Protein AF-I8YFK9-F1 (afdb_monomer_lite)

pLDDT: mean 94.98, std 3.77, range [79.56, 98.25]

Sequence (83 aa):
MKRFASHYLYVPDTGFLKQHVIEVEEEYVVNFFPLTEEIESVEWMPGVIELVPEKGKLRAYLLSPFNFQTMQPVAGTQRRQLP

Radius of gyration: 12.02 Å; chains: 1; bounding box: 29×30×30 Å

Structure (mmCIF, N/CA/C/O backbone):
data_AF-I8YFK9-F1
#
_entry.id   AF-I8YFK9-F1
#
loop_
_atom_site.group_PDB
_atom_site.id
_atom_site.type_symbol
_atom_site.label_atom_id
_atom_site.label_alt_id
_atom_site.label_comp_id
_atom_site.label_asym_id
_atom_site.label_entity_id
_atom_site.label_seq_id
_atom_site.pdbx_PDB_ins_code
_atom_site.Cartn_x
_atom_site.Cartn_y
_atom_site.Cartn_z
_atom_site.occupancy
_atom_site.B_iso_or_equiv
_atom_site.auth_seq_id
_atom_site.auth_comp_id
_atom_site.auth_asym_id
_atom_site.auth_atom_id
_atom_site.pdbx_PDB_model_num
ATOM 1 N N . MET A 1 1 ? -3.594 1.993 16.366 1.00 89.31 1 MET A N 1
ATOM 2 C CA . MET A 1 1 ? -3.577 2.387 14.944 1.00 89.31 1 MET A CA 1
ATOM 3 C C . MET A 1 1 ? -2.188 2.858 14.546 1.00 89.31 1 MET A C 1
ATOM 5 O O . MET A 1 1 ? -1.576 3.595 15.315 1.00 89.31 1 MET A O 1
ATOM 9 N N . LYS A 1 2 ? -1.697 2.429 13.383 1.00 95.25 2 LYS A N 1
ATOM 10 C CA . LYS A 1 2 ? -0.439 2.885 12.775 1.00 95.25 2 LYS A CA 1
ATOM 11 C C . LYS A 1 2 ? -0.728 3.620 11.474 1.00 95.25 2 LYS A C 1
ATOM 13 O O . LYS A 1 2 ? -1.716 3.315 10.807 1.00 95.25 2 LYS A O 1
ATOM 18 N N . ARG A 1 3 ? 0.121 4.584 11.124 1.00 96.56 3 ARG A N 1
ATOM 19 C CA . ARG A 1 3 ? -0.020 5.374 9.901 1.00 96.56 3 ARG A CA 1
ATOM 20 C C . ARG A 1 3 ? 1.201 5.195 9.029 1.00 96.56 3 ARG A C 1
ATOM 22 O O . ARG A 1 3 ? 2.318 5.387 9.497 1.00 96.56 3 ARG A O 1
ATOM 29 N N . PHE A 1 4 ? 0.971 4.879 7.763 1.00 97.06 4 PHE A N 1
ATOM 30 C CA . PHE A 1 4 ? 2.036 4.743 6.779 1.00 97.06 4 PHE A CA 1
ATOM 31 C C . PHE A 1 4 ? 1.741 5.616 5.573 1.00 97.06 4 PHE A C 1
ATOM 33 O O . PHE A 1 4 ? 0.593 5.726 5.147 1.00 97.06 4 PHE A O 1
ATOM 40 N N . ALA A 1 5 ? 2.780 6.191 4.988 1.00 96.75 5 ALA A N 1
ATOM 41 C CA . ALA A 1 5 ? 2.695 6.862 3.701 1.00 96.75 5 ALA A CA 1
ATOM 42 C C . ALA A 1 5 ? 3.833 6.405 2.797 1.00 96.75 5 ALA A C 1
ATOM 44 O O . ALA A 1 5 ? 4.877 5.935 3.243 1.00 96.75 5 ALA A O 1
ATOM 45 N N . SER A 1 6 ? 3.632 6.552 1.496 1.00 95.44 6 SER A N 1
ATOM 46 C CA . SER A 1 6 ? 4.690 6.392 0.508 1.00 95.44 6 SER A CA 1
ATOM 47 C C . SER A 1 6 ? 4.469 7.373 -0.638 1.00 95.44 6 SER A C 1
ATOM 49 O O . SER A 1 6 ? 3.492 8.126 -0.641 1.00 95.44 6 SER A O 1
ATOM 51 N N . HIS A 1 7 ? 5.369 7.388 -1.623 1.00 91.88 7 HIS A N 1
ATOM 52 C CA . HIS A 1 7 ? 5.219 8.263 -2.788 1.00 91.88 7 HIS A CA 1
ATOM 53 C C . HIS A 1 7 ? 3.896 8.001 -3.516 1.00 91.88 7 HIS A C 1
ATOM 55 O O . HIS A 1 7 ? 3.215 8.954 -3.908 1.00 91.88 7 HIS A O 1
ATOM 61 N N . TYR A 1 8 ? 3.514 6.724 -3.622 1.00 97.31 8 TYR A N 1
ATOM 62 C CA . TYR A 1 8 ? 2.223 6.306 -4.152 1.00 97.31 8 TYR A CA 1
ATOM 63 C C . TYR A 1 8 ? 1.575 5.205 -3.308 1.00 97.31 8 TYR A C 1
ATOM 65 O O . TYR A 1 8 ? 2.247 4.330 -2.756 1.00 97.31 8 TYR A O 1
ATOM 73 N N . LEU A 1 9 ? 0.248 5.247 -3.282 1.00 97.94 9 LEU A N 1
ATOM 74 C CA . LEU A 1 9 ? -0.651 4.199 -2.824 1.00 97.94 9 LEU A CA 1
ATOM 75 C C . LEU A 1 9 ? -1.345 3.605 -4.055 1.00 97.94 9 LEU A C 1
ATOM 77 O O . LEU A 1 9 ? -2.000 4.333 -4.792 1.00 97.94 9 LEU A O 1
ATOM 81 N N . TYR A 1 10 ? -1.212 2.309 -4.299 1.00 98.06 10 TYR A N 1
ATOM 82 C CA . TYR A 1 10 ? -1.994 1.603 -5.307 1.00 98.06 10 TYR A CA 1
ATOM 83 C C . TYR A 1 10 ? -3.284 1.075 -4.679 1.00 98.06 10 TYR A C 1
ATOM 85 O O . TYR A 1 10 ? -3.246 0.261 -3.753 1.00 98.06 10 TYR A O 1
ATOM 93 N N . VAL A 1 11 ? -4.420 1.540 -5.194 1.00 97.00 11 VAL A N 1
ATOM 94 C CA . VAL A 1 11 ? -5.760 1.141 -4.760 1.00 97.00 11 VAL A CA 1
ATOM 95 C C . VAL A 1 11 ? -6.403 0.287 -5.863 1.00 97.00 11 VAL A C 1
ATOM 97 O O . VAL A 1 11 ? -6.465 0.743 -7.011 1.00 97.00 11 VAL A O 1
ATOM 100 N N . PRO A 1 12 ? -6.894 -0.928 -5.549 1.00 93.12 12 PRO A N 1
ATOM 101 C CA . PRO A 1 12 ? -7.623 -1.773 -6.490 1.00 93.12 12 PRO A CA 1
ATOM 102 C C . PRO A 1 12 ? -8.728 -0.994 -7.202 1.00 93.12 12 PRO A C 1
ATOM 104 O O . PRO A 1 12 ? -9.390 -0.153 -6.594 1.00 93.12 12 PRO A O 1
ATOM 107 N N . ASP A 1 13 ? -8.883 -1.237 -8.502 1.00 92.00 13 ASP A N 1
ATOM 108 C CA . ASP A 1 13 ? -9.898 -0.619 -9.371 1.00 92.00 13 ASP A CA 1
ATOM 109 C C . ASP A 1 13 ? -9.822 0.917 -9.521 1.00 92.00 13 ASP A C 1
ATOM 111 O O . ASP A 1 13 ? -10.562 1.499 -10.310 1.00 92.00 13 ASP A O 1
ATOM 115 N N . THR A 1 14 ? -8.892 1.580 -8.824 1.00 95.19 14 THR A N 1
ATOM 116 C CA . THR A 1 14 ? -8.685 3.040 -8.856 1.00 95.19 14 THR A CA 1
ATOM 117 C C . THR A 1 14 ? -7.314 3.410 -9.433 1.00 95.19 14 THR A C 1
ATOM 119 O O . THR A 1 14 ? -7.188 4.395 -10.158 1.00 95.19 14 THR A O 1
ATOM 122 N N . GLY A 1 15 ? -6.278 2.613 -9.154 1.00 95.88 15 GLY A N 1
ATOM 123 C CA . GLY A 1 15 ? -4.907 2.843 -9.612 1.00 95.88 15 GLY A CA 1
ATOM 124 C C . GLY A 1 15 ? -4.029 3.559 -8.581 1.00 95.88 15 GLY A C 1
ATOM 125 O O . GLY A 1 15 ? -4.212 3.409 -7.374 1.00 95.88 15 GLY A O 1
ATOM 126 N N . PHE A 1 16 ? -3.023 4.298 -9.056 1.00 96.94 16 PHE A N 1
ATOM 127 C CA . PHE A 1 16 ? -2.035 4.954 -8.196 1.00 96.94 16 PHE A CA 1
ATOM 128 C C . PHE A 1 16 ? -2.505 6.331 -7.723 1.00 96.94 16 PHE A C 1
ATOM 130 O O . PHE A 1 16 ? -2.732 7.238 -8.522 1.00 96.94 16 PHE A O 1
ATOM 137 N N . LEU A 1 17 ? -2.550 6.504 -6.407 1.00 96.56 17 LEU A N 1
ATOM 138 C CA . LEU A 1 17 ? -2.815 7.759 -5.724 1.00 96.56 17 LEU A CA 1
ATOM 139 C C . LEU A 1 17 ? -1.512 8.309 -5.150 1.00 96.56 17 LEU A C 1
ATOM 141 O O . LEU A 1 17 ? -0.777 7.614 -4.450 1.00 96.56 17 LEU A O 1
ATOM 145 N N . LYS A 1 18 ? -1.203 9.567 -5.454 1.00 94.56 18 LYS A N 1
ATOM 146 C CA . LYS A 1 18 ? 0.015 10.224 -4.972 1.00 94.56 18 LYS A CA 1
ATOM 147 C C . LYS A 1 18 ? -0.172 10.700 -3.532 1.00 94.56 18 LYS A C 1
ATOM 149 O O . LYS A 1 18 ? -1.214 11.270 -3.227 1.00 94.56 18 LYS A O 1
ATOM 154 N N . GLN A 1 19 ? 0.836 10.505 -2.678 1.00 89.94 19 GLN A N 1
ATOM 155 C CA . GLN A 1 19 ? 0.890 11.056 -1.311 1.00 89.94 19 GLN A CA 1
ATOM 156 C C . GLN A 1 19 ? -0.396 10.818 -0.501 1.00 89.94 19 GLN A C 1
ATOM 158 O O . GLN A 1 19 ? -1.078 11.756 -0.102 1.00 89.94 19 GLN A O 1
ATOM 163 N N . HIS A 1 20 ? -0.744 9.553 -0.286 1.00 95.75 20 HIS A N 1
ATOM 164 C CA . HIS A 1 20 ? -1.836 9.174 0.610 1.00 95.75 20 HIS A CA 1
ATOM 165 C C . HIS A 1 20 ? -1.283 8.482 1.853 1.00 95.75 20 HIS A C 1
ATOM 167 O O . HIS A 1 20 ? -0.308 7.729 1.775 1.00 95.75 20 HIS A O 1
ATOM 173 N N . VAL A 1 21 ? -1.928 8.742 2.986 1.00 96.69 21 VAL A N 1
ATOM 174 C CA . VAL A 1 21 ? -1.732 8.013 4.236 1.00 96.69 21 VAL A CA 1
ATOM 175 C C . VAL A 1 21 ? -2.688 6.835 4.245 1.00 96.69 21 VAL A C 1
ATOM 177 O O . VAL A 1 21 ? -3.859 6.986 3.899 1.00 96.69 21 VAL A O 1
ATOM 180 N N . ILE A 1 22 ? -2.197 5.677 4.667 1.00 97.50 22 ILE A N 1
ATOM 181 C CA . ILE A 1 22 ? -3.036 4.563 5.089 1.00 97.50 22 ILE A CA 1
ATOM 182 C C . ILE A 1 22 ? -3.008 4.453 6.603 1.00 97.50 22 ILE A C 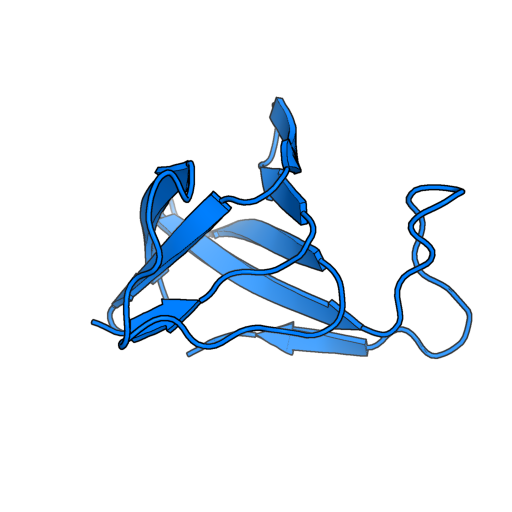1
ATOM 184 O O . ILE A 1 22 ? -2.001 4.719 7.264 1.00 97.50 22 ILE A O 1
ATOM 188 N N . GLU A 1 23 ? -4.131 4.026 7.137 1.00 97.31 23 GLU A N 1
ATOM 189 C CA . GLU A 1 23 ? -4.382 3.907 8.554 1.00 97.31 23 GLU A CA 1
ATOM 190 C C . GLU A 1 23 ? -4.687 2.433 8.836 1.00 97.31 23 GLU A C 1
ATOM 192 O O . GLU A 1 23 ? -5.659 1.881 8.314 1.00 97.31 23 GLU A O 1
ATOM 197 N N . VAL A 1 24 ? -3.802 1.778 9.595 1.00 96.75 24 VAL A N 1
ATOM 198 C CA . VAL A 1 24 ? -3.821 0.325 9.819 1.00 96.75 24 VAL A CA 1
ATOM 199 C C . VAL A 1 24 ? -4.122 0.008 11.277 1.00 96.75 24 VAL A C 1
ATOM 201 O O . VAL A 1 24 ? -3.559 0.603 12.207 1.00 96.75 24 VAL A O 1
ATOM 204 N N . GLU A 1 25 ? -5.020 -0.949 11.475 1.00 96.00 25 GLU A N 1
ATOM 205 C CA . GLU A 1 25 ? -5.349 -1.521 12.771 1.00 96.00 25 GLU A CA 1
ATOM 206 C C . GLU A 1 25 ? -5.323 -3.050 12.688 1.00 96.00 25 GLU A C 1
ATOM 208 O O . GLU A 1 25 ? -5.919 -3.648 11.789 1.00 96.00 25 GLU A O 1
ATOM 213 N N . GLU A 1 26 ? -4.594 -3.663 13.625 1.00 91.56 26 GLU A N 1
ATOM 214 C CA . GLU A 1 26 ? -4.213 -5.083 13.643 1.00 91.56 26 GLU A CA 1
ATOM 215 C C . GLU A 1 26 ? -3.412 -5.525 12.410 1.00 91.56 26 GLU A C 1
ATOM 217 O O . GLU A 1 26 ? -2.213 -5.735 12.513 1.00 91.56 26 GLU A O 1
ATOM 222 N N . GLU A 1 27 ? -4.077 -5.685 11.268 1.00 93.31 27 GLU A N 1
ATOM 223 C CA . GLU A 1 27 ? -3.483 -6.054 9.974 1.00 93.31 27 GLU A CA 1
ATOM 224 C C . GLU A 1 27 ? -4.251 -5.455 8.782 1.00 93.31 27 GLU A C 1
ATOM 226 O O . GLU A 1 27 ? -3.928 -5.724 7.620 1.00 93.31 27 GLU A O 1
ATOM 231 N N . TYR A 1 28 ? -5.312 -4.690 9.055 1.00 96.75 28 TYR A N 1
ATOM 232 C CA . TYR A 1 28 ? -6.257 -4.235 8.048 1.00 96.75 28 TYR A CA 1
ATOM 233 C C . TYR A 1 28 ? -6.252 -2.719 7.941 1.00 96.75 28 TYR A C 1
ATOM 235 O O . TYR A 1 28 ? -6.220 -1.996 8.938 1.00 96.75 28 TYR A O 1
ATOM 243 N N . VAL A 1 29 ? -6.328 -2.239 6.707 1.00 97.31 29 VAL A N 1
ATOM 244 C CA . VAL A 1 29 ? -6.526 -0.826 6.412 1.00 97.31 29 VAL A CA 1
ATOM 245 C C . VAL A 1 29 ? -7.963 -0.472 6.759 1.00 97.31 29 VAL A C 1
ATOM 247 O O . VAL A 1 29 ? -8.903 -1.016 6.177 1.00 97.31 29 VAL A O 1
ATOM 250 N N . VAL A 1 30 ? -8.117 0.433 7.718 1.00 96.56 30 VAL A N 1
ATOM 251 C CA . VAL A 1 30 ? -9.422 0.941 8.161 1.00 96.56 30 VAL A CA 1
ATOM 252 C C . VAL A 1 30 ? -9.743 2.298 7.544 1.00 96.56 30 VAL A C 1
ATOM 254 O O . VAL A 1 30 ? -10.908 2.682 7.497 1.00 96.56 30 VAL A O 1
ATOM 257 N N . ASN A 1 31 ? -8.730 3.009 7.039 1.00 95.75 31 ASN A N 1
ATOM 258 C CA . ASN A 1 31 ? -8.892 4.294 6.371 1.00 95.75 31 ASN A CA 1
ATOM 259 C C . ASN A 1 31 ? -7.700 4.595 5.442 1.00 95.75 31 ASN A C 1
ATOM 261 O O . ASN A 1 31 ? -6.591 4.094 5.651 1.00 95.75 31 ASN A O 1
ATOM 265 N N . PHE A 1 32 ? -7.915 5.429 4.427 1.00 95.69 32 PHE A N 1
ATOM 266 C CA . PHE A 1 32 ? -6.844 6.055 3.656 1.00 95.69 32 PHE A CA 1
ATOM 267 C C . PHE A 1 32 ? -7.288 7.435 3.165 1.00 95.69 32 PHE A C 1
ATOM 269 O O . PHE A 1 32 ? -8.444 7.626 2.793 1.00 95.69 32 PHE A O 1
ATOM 276 N N . PHE A 1 33 ? -6.380 8.408 3.167 1.00 95.44 33 PHE A N 1
ATOM 277 C CA . PHE A 1 33 ? -6.703 9.798 2.832 1.00 95.44 33 PHE A CA 1
ATOM 278 C C . PHE A 1 33 ? -5.486 10.549 2.267 1.00 95.44 33 PHE A C 1
ATOM 280 O O . PHE A 1 33 ? -4.348 10.140 2.516 1.00 95.4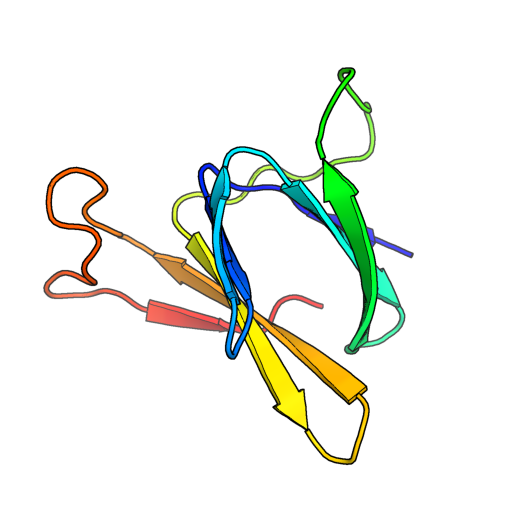4 33 PHE A O 1
ATOM 287 N N . PRO A 1 34 ? -5.690 11.633 1.494 1.00 94.75 34 PRO A N 1
ATOM 288 C CA . PRO A 1 34 ? -4.591 12.459 1.001 1.00 94.75 34 PRO A CA 1
ATOM 289 C C . PRO A 1 34 ? -3.770 13.049 2.154 1.00 94.75 34 PRO A C 1
ATOM 291 O O . PRO A 1 34 ? -4.329 13.597 3.101 1.00 94.75 34 PRO A O 1
ATOM 294 N N . LEU A 1 35 ? -2.442 12.989 2.060 1.00 91.00 35 LEU A N 1
ATOM 295 C CA . LEU A 1 35 ? -1.547 13.663 2.998 1.00 91.00 35 LEU A CA 1
ATOM 296 C C . LEU A 1 35 ? -1.518 15.165 2.672 1.00 91.00 35 LEU A C 1
ATOM 298 O O . LEU A 1 35 ? -0.735 15.606 1.831 1.00 91.00 35 LEU A O 1
ATOM 302 N N . THR A 1 36 ? -2.402 15.943 3.299 1.00 86.75 36 THR A N 1
ATOM 303 C CA . THR A 1 36 ? -2.505 17.399 3.087 1.00 86.75 36 THR A CA 1
ATOM 304 C C . THR A 1 36 ? -1.575 18.212 3.982 1.00 86.75 36 THR A C 1
ATOM 306 O O . THR A 1 36 ? -1.186 19.314 3.610 1.00 86.75 36 T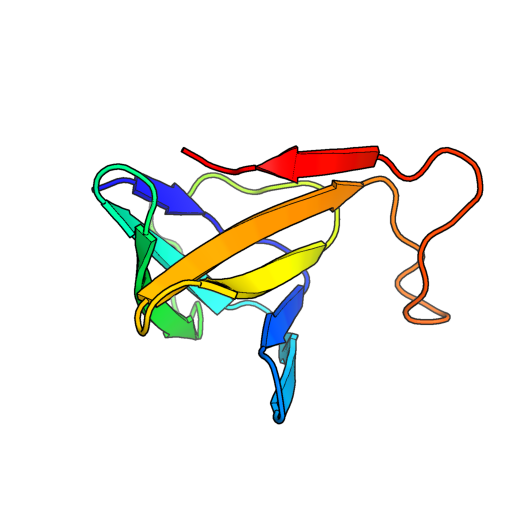HR A O 1
ATOM 309 N N . GLU A 1 37 ? -1.212 17.669 5.142 1.00 82.75 37 GLU A N 1
ATOM 310 C CA . GLU A 1 37 ? -0.332 18.286 6.136 1.00 82.75 37 GLU A CA 1
ATOM 311 C C . GLU A 1 37 ? 0.640 17.233 6.678 1.00 82.75 37 GLU A C 1
ATOM 313 O O . GLU A 1 37 ? 0.374 16.032 6.589 1.00 82.75 37 GLU A O 1
ATOM 318 N N . GLU A 1 38 ? 1.777 17.666 7.223 1.00 79.56 38 GLU A N 1
ATOM 319 C CA . GLU A 1 38 ? 2.714 16.752 7.874 1.00 79.56 38 GLU A CA 1
ATOM 320 C C . GLU A 1 38 ? 2.115 16.242 9.187 1.00 79.56 38 GLU A C 1
ATOM 322 O O . GLU A 1 38 ? 1.703 17.012 10.051 1.00 79.56 38 GLU A O 1
ATOM 327 N N . ILE A 1 39 ? 2.060 14.920 9.331 1.00 86.06 39 ILE A N 1
ATOM 328 C CA . ILE A 1 39 ? 1.542 14.256 10.522 1.00 86.06 39 ILE A CA 1
ATOM 329 C C . ILE A 1 39 ? 2.723 13.537 11.171 1.00 86.06 39 ILE A C 1
ATOM 331 O O . ILE A 1 39 ? 3.217 12.557 10.618 1.00 86.06 39 ILE A O 1
ATOM 335 N N . GLU A 1 40 ? 3.139 13.976 12.363 1.00 80.75 40 GLU A N 1
ATOM 336 C CA . GLU A 1 40 ? 4.333 13.458 13.065 1.00 80.75 40 GLU A CA 1
ATOM 337 C C . GLU A 1 40 ? 4.326 11.930 13.275 1.00 80.75 40 GLU A C 1
ATOM 339 O O . GLU A 1 40 ? 5.373 11.305 13.403 1.00 80.75 40 GLU A O 1
ATOM 344 N N . SER A 1 41 ? 3.140 11.314 13.301 1.00 89.62 41 SER A N 1
ATOM 345 C CA . SER A 1 41 ? 2.957 9.870 13.521 1.00 89.62 41 SER A CA 1
ATOM 346 C C . SER A 1 41 ? 2.963 9.012 12.247 1.00 89.62 41 SER A C 1
ATOM 348 O O . SER A 1 41 ? 2.690 7.814 12.333 1.00 89.62 41 SER A O 1
ATOM 350 N N . VAL A 1 42 ? 3.220 9.595 11.070 1.00 94.75 42 VAL A N 1
ATOM 351 C CA . VAL A 1 42 ? 3.258 8.865 9.792 1.00 94.75 42 VAL A CA 1
ATOM 352 C C . VAL A 1 42 ? 4.648 8.290 9.535 1.00 94.75 42 VAL A C 1
ATOM 354 O O . VAL A 1 42 ? 5.627 9.016 9.382 1.00 94.75 42 VAL A O 1
ATOM 357 N N . GLU A 1 43 ? 4.720 6.969 9.397 1.00 95.56 43 GLU A N 1
ATOM 358 C CA . GLU A 1 43 ? 5.921 6.274 8.947 1.00 95.56 43 GLU A CA 1
ATOM 359 C C . GLU A 1 43 ? 6.023 6.308 7.412 1.00 95.56 43 GLU A C 1
ATOM 361 O O . GLU A 1 43 ? 5.151 5.812 6.690 1.00 95.56 43 GLU A O 1
ATOM 366 N N . TRP A 1 44 ? 7.109 6.884 6.893 1.00 95.31 44 TRP A N 1
ATOM 367 C CA . TRP A 1 44 ? 7.366 6.947 5.454 1.00 95.31 44 TRP A CA 1
ATOM 368 C C . TRP A 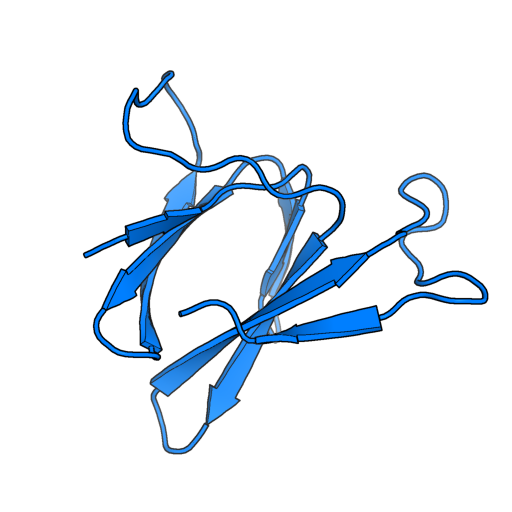1 44 ? 8.045 5.676 4.942 1.00 95.31 44 TRP A C 1
ATOM 370 O O . TRP A 1 44 ? 9.154 5.326 5.345 1.00 95.31 44 TRP A O 1
ATOM 380 N N . MET A 1 45 ? 7.394 5.009 3.993 1.00 96.12 45 MET A N 1
ATOM 381 C CA . MET A 1 45 ? 7.865 3.767 3.397 1.00 96.12 45 MET A CA 1
ATOM 382 C C . MET A 1 45 ? 8.552 4.021 2.048 1.00 96.12 45 MET A C 1
ATOM 384 O O . MET A 1 45 ? 8.000 4.739 1.206 1.00 96.12 45 MET A O 1
ATOM 388 N N . PRO A 1 46 ? 9.707 3.389 1.772 1.00 94.25 46 PRO A N 1
ATOM 389 C CA . PRO A 1 46 ? 10.368 3.506 0.478 1.00 94.25 46 PRO A CA 1
ATOM 390 C C . PRO A 1 46 ? 9.668 2.610 -0.552 1.00 94.25 46 PRO A C 1
ATOM 392 O O . PRO A 1 46 ? 9.766 1.390 -0.448 1.00 94.25 46 PRO A O 1
ATOM 395 N N . GLY A 1 47 ? 8.987 3.176 -1.552 1.00 95.19 47 GLY A N 1
ATOM 396 C CA . GLY A 1 47 ? 8.390 2.404 -2.653 1.00 95.19 47 GLY A CA 1
ATOM 397 C C . GLY A 1 47 ? 6.933 2.754 -2.947 1.00 95.19 47 GLY A C 1
ATOM 398 O O . GLY A 1 47 ? 6.590 3.922 -3.116 1.00 95.19 47 GLY A O 1
ATOM 399 N N . VAL A 1 48 ? 6.094 1.726 -3.063 1.00 97.56 48 VAL A N 1
ATOM 400 C CA . VAL A 1 48 ? 4.640 1.856 -3.235 1.00 97.56 48 VAL A CA 1
ATOM 401 C C . VAL A 1 48 ? 3.943 0.993 -2.199 1.00 97.56 48 VAL A C 1
ATOM 403 O O . VAL A 1 48 ? 4.331 -0.156 -1.987 1.00 97.56 48 VAL A O 1
ATOM 406 N N . ILE A 1 49 ? 2.895 1.529 -1.580 1.00 98.25 49 ILE A N 1
ATOM 407 C CA . ILE A 1 49 ? 1.977 0.732 -0.766 1.00 98.25 49 ILE A CA 1
ATOM 408 C C . ILE A 1 49 ? 0.860 0.225 -1.680 1.00 98.25 49 ILE A C 1
ATOM 410 O O . ILE A 1 49 ? 0.198 1.018 -2.332 1.00 98.25 49 ILE A O 1
ATOM 414 N N . GLU A 1 50 ? 0.652 -1.080 -1.747 1.00 98.19 50 GLU A N 1
ATOM 415 C CA . GLU A 1 50 ? -0.425 -1.749 -2.476 1.00 98.19 50 GLU A CA 1
ATOM 416 C C . GLU A 1 50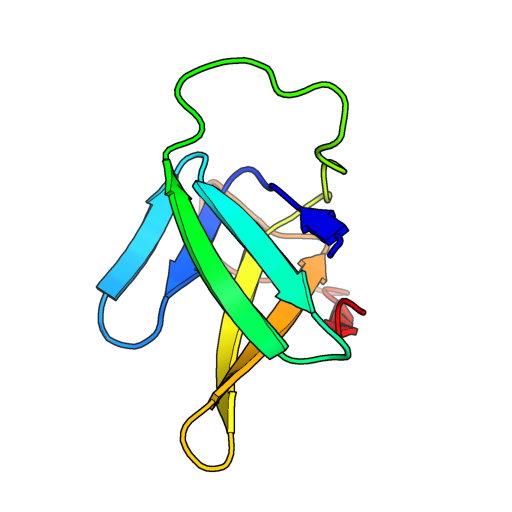 ? -1.521 -2.170 -1.494 1.00 98.19 50 GLU A C 1
ATOM 418 O O . GLU A 1 50 ? -1.239 -2.850 -0.504 1.00 98.19 50 GLU A O 1
ATOM 423 N N . LEU A 1 51 ? -2.772 -1.798 -1.775 1.00 98.06 51 LEU A N 1
ATOM 424 C CA . LEU A 1 51 ? -3.933 -2.326 -1.065 1.00 98.06 51 LEU A CA 1
ATOM 425 C C . LEU A 1 51 ? -4.439 -3.587 -1.759 1.00 98.06 51 LEU A C 1
ATOM 427 O O . LEU A 1 51 ? -4.616 -3.600 -2.973 1.00 98.06 51 LEU A O 1
ATOM 431 N N . VAL A 1 52 ? -4.709 -4.639 -0.989 1.00 97.62 52 VAL A N 1
ATOM 432 C CA . VAL A 1 52 ? -5.254 -5.899 -1.506 1.00 97.62 52 VAL A CA 1
ATOM 433 C C . VAL A 1 52 ? -6.517 -6.287 -0.744 1.00 97.62 52 VAL A C 1
ATOM 435 O O . VAL A 1 52 ? -6.466 -6.376 0.486 1.00 97.62 52 VAL A O 1
ATOM 438 N N . PRO A 1 53 ? -7.642 -6.545 -1.438 1.00 96.38 53 PRO A N 1
ATOM 439 C CA . PRO A 1 53 ? -8.854 -7.035 -0.804 1.00 96.38 53 PRO A CA 1
ATOM 440 C C . PRO A 1 53 ? -8.667 -8.459 -0.280 1.00 96.38 53 PRO A C 1
ATOM 442 O O . PRO A 1 53 ? -8.257 -9.359 -1.010 1.00 96.38 53 PRO A O 1
ATOM 445 N N . GLU A 1 54 ? -9.026 -8.683 0.979 1.00 95.06 54 GLU A N 1
ATOM 446 C CA . GLU A 1 54 ? -9.064 -10.000 1.600 1.00 95.06 54 GLU A CA 1
ATOM 447 C C . GLU A 1 54 ? -10.291 -10.103 2.514 1.00 95.06 54 GLU A C 1
ATOM 449 O O . GLU A 1 54 ? -10.443 -9.339 3.465 1.00 95.06 54 GLU A O 1
ATOM 454 N N . LYS A 1 55 ? -11.192 -11.055 2.224 1.00 91.88 55 LYS A N 1
ATOM 455 C CA . LYS A 1 55 ? -12.395 -11.345 3.035 1.00 91.88 55 LYS A CA 1
ATOM 456 C C . LYS A 1 55 ? -13.240 -10.098 3.375 1.00 91.88 55 LYS A C 1
ATOM 458 O O . LYS A 1 55 ? -13.760 -9.979 4.480 1.00 91.88 55 LYS A O 1
ATOM 463 N N . GLY A 1 56 ? -13.375 -9.169 2.426 1.00 92.31 56 GLY A N 1
ATOM 464 C CA . GLY A 1 56 ? -14.151 -7.932 2.601 1.00 92.31 56 GLY A CA 1
ATOM 465 C C . GLY A 1 56 ? -13.430 -6.816 3.367 1.00 92.31 56 GLY A C 1
ATOM 466 O O . GLY A 1 56 ? -14.041 -5.792 3.654 1.00 92.31 56 GLY A O 1
ATOM 467 N N . LYS A 1 57 ? -12.143 -6.992 3.685 1.00 95.19 57 LYS A N 1
ATOM 468 C CA . LYS A 1 57 ? -11.253 -5.970 4.251 1.00 95.19 57 LYS A CA 1
ATOM 469 C C . LYS A 1 57 ? -10.085 -5.700 3.300 1.00 95.19 57 LYS A C 1
ATOM 471 O O . LYS A 1 57 ? -9.943 -6.379 2.287 1.00 95.19 57 LYS A O 1
ATOM 476 N N . LEU A 1 58 ? -9.242 -4.725 3.626 1.00 97.19 58 LEU A N 1
ATOM 477 C CA . LEU A 1 58 ? -8.040 -4.394 2.858 1.00 97.19 58 LEU A CA 1
ATOM 478 C C . LEU A 1 58 ? -6.788 -4.693 3.684 1.00 97.19 58 LEU A C 1
ATOM 480 O O . LEU A 1 58 ? -6.713 -4.291 4.840 1.00 97.19 58 LEU A O 1
ATOM 484 N N . ARG A 1 59 ? -5.797 -5.358 3.089 1.00 97.50 59 ARG A N 1
ATOM 485 C CA . ARG A 1 59 ? -4.430 -5.467 3.624 1.00 97.50 59 ARG A CA 1
ATOM 486 C C . ARG A 1 59 ? -3.495 -4.545 2.857 1.00 97.50 59 ARG A C 1
ATOM 488 O O . ARG A 1 59 ? -3.691 -4.335 1.662 1.00 97.50 59 ARG A O 1
ATOM 495 N N . ALA A 1 60 ? -2.464 -4.041 3.526 1.00 98.00 60 ALA A N 1
ATOM 496 C CA . ALA A 1 60 ? -1.442 -3.207 2.907 1.00 98.00 60 ALA A CA 1
ATOM 497 C C . ALA A 1 60 ? -0.127 -3.973 2.723 1.00 98.00 60 ALA A C 1
ATOM 499 O O . ALA A 1 60 ? 0.365 -4.629 3.644 1.00 98.00 60 ALA A O 1
ATOM 500 N N . TYR A 1 61 ? 0.472 -3.849 1.541 1.00 98.19 61 TYR A N 1
ATOM 501 C CA . TYR A 1 61 ? 1.769 -4.431 1.211 1.00 98.19 61 TYR A CA 1
ATOM 502 C C . TYR A 1 61 ? 2.711 -3.359 0.680 1.00 98.19 61 TYR A C 1
ATOM 504 O O . TYR A 1 61 ? 2.363 -2.601 -0.214 1.00 98.19 61 TYR A O 1
ATOM 512 N N . LEU A 1 62 ? 3.933 -3.313 1.193 1.00 98.19 62 LEU A N 1
ATOM 513 C CA . LEU A 1 62 ? 4.998 -2.501 0.629 1.00 98.19 62 LEU A CA 1
ATOM 514 C C . LEU A 1 62 ? 5.678 -3.247 -0.520 1.00 98.19 62 LEU A C 1
ATOM 516 O O . LEU A 1 62 ? 6.203 -4.345 -0.315 1.00 98.19 62 LEU A O 1
ATOM 520 N N . LEU A 1 63 ? 5.732 -2.606 -1.685 1.00 98.06 63 LEU A N 1
ATOM 521 C CA . LEU A 1 63 ? 6.544 -2.996 -2.834 1.00 98.06 63 LEU A CA 1
ATOM 522 C C . LEU A 1 63 ? 7.803 -2.124 -2.882 1.00 98.06 63 LEU A C 1
ATOM 524 O O . LEU A 1 63 ? 7.712 -0.912 -3.088 1.00 98.06 63 LEU A O 1
ATOM 528 N N . SER A 1 64 ? 8.976 -2.728 -2.677 1.00 97.06 64 SER A N 1
ATOM 529 C CA . SER A 1 64 ? 10.254 -2.003 -2.656 1.00 97.06 64 SER A CA 1
ATOM 530 C C . SER A 1 64 ? 11.449 -2.879 -3.055 1.00 97.06 64 SER A C 1
ATOM 532 O O . SER A 1 64 ? 11.514 -4.024 -2.601 1.00 97.06 64 SER A O 1
ATOM 534 N N . PRO A 1 65 ? 12.415 -2.379 -3.855 1.00 97.25 65 PRO A N 1
ATOM 535 C CA . PRO A 1 65 ? 12.422 -1.079 -4.549 1.00 97.25 65 PRO A CA 1
ATOM 536 C C . PRO A 1 65 ? 11.353 -0.988 -5.654 1.00 97.25 65 PRO A C 1
ATOM 538 O O . PRO A 1 65 ? 10.797 -2.006 -6.057 1.00 97.25 65 PRO A O 1
ATOM 541 N N . PHE A 1 66 ? 11.054 0.217 -6.150 1.00 96.94 66 PHE A N 1
ATOM 542 C CA . PHE A 1 66 ? 10.042 0.447 -7.193 1.00 96.94 66 PHE A CA 1
ATOM 543 C C . PHE A 1 66 ? 10.495 1.543 -8.168 1.00 96.94 66 PHE A C 1
ATOM 545 O O . PHE A 1 66 ? 11.070 2.545 -7.740 1.00 96.94 66 PHE A O 1
ATOM 552 N N . ASN A 1 67 ? 10.248 1.374 -9.472 1.00 96.56 67 ASN A N 1
ATOM 553 C CA . ASN A 1 67 ? 10.570 2.390 -10.475 1.00 96.56 67 ASN A CA 1
ATOM 554 C C . ASN A 1 67 ? 9.377 3.330 -10.688 1.00 96.56 67 ASN A C 1
ATOM 556 O O . ASN A 1 67 ? 8.382 2.968 -11.313 1.00 96.56 67 ASN A O 1
ATOM 560 N N . PHE A 1 68 ? 9.504 4.566 -10.204 1.00 95.31 68 PHE A N 1
ATOM 561 C CA . PHE A 1 68 ? 8.459 5.589 -10.314 1.00 95.31 68 PHE A CA 1
ATOM 562 C C . PHE A 1 68 ? 8.348 6.246 -11.696 1.00 95.31 68 PHE A C 1
ATOM 56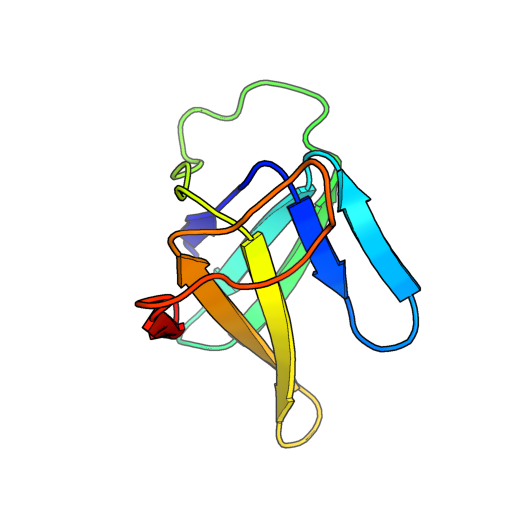4 O O . PHE A 1 68 ? 7.346 6.900 -11.960 1.00 95.31 68 PHE A O 1
ATOM 571 N N . GLN A 1 69 ? 9.342 6.103 -12.578 1.00 95.00 69 GLN A N 1
ATOM 572 C CA . GLN A 1 69 ? 9.250 6.628 -13.946 1.00 95.00 69 GLN A CA 1
ATOM 573 C C . GLN A 1 69 ? 8.374 5.731 -14.819 1.00 95.00 69 GLN A C 1
ATOM 575 O O . GLN A 1 69 ? 7.566 6.223 -15.599 1.00 95.00 69 GLN A O 1
ATOM 580 N N . THR A 1 70 ? 8.525 4.412 -14.676 1.00 96.25 70 THR A N 1
ATOM 581 C CA . THR A 1 70 ? 7.762 3.422 -15.451 1.00 96.25 70 THR A CA 1
ATOM 582 C C . THR A 1 70 ? 6.536 2.893 -14.714 1.00 96.25 70 THR A C 1
ATOM 584 O O . THR A 1 70 ? 5.749 2.161 -15.306 1.00 96.25 70 THR A O 1
ATOM 587 N N . MET A 1 71 ? 6.365 3.259 -13.439 1.00 95.31 71 MET A N 1
ATOM 588 C CA . MET A 1 71 ? 5.313 2.760 -12.550 1.00 95.31 71 MET A CA 1
ATOM 589 C C . MET A 1 71 ? 5.296 1.227 -12.452 1.00 95.31 71 MET A C 1
ATOM 591 O O . MET A 1 71 ? 4.239 0.598 -12.495 1.00 95.31 71 MET A O 1
ATOM 595 N N . GLN A 1 72 ? 6.479 0.616 -12.332 1.00 95.56 72 GLN A N 1
ATOM 596 C CA . GLN A 1 72 ? 6.646 -0.840 -12.304 1.00 95.56 72 GLN A CA 1
ATOM 597 C C . GLN A 1 72 ? 7.617 -1.304 -11.204 1.00 95.56 72 GLN A C 1
ATOM 599 O O . GLN A 1 72 ? 8.592 -0.607 -10.893 1.00 95.56 72 GLN A O 1
ATOM 604 N N . PRO A 1 73 ? 7.407 -2.516 -10.651 1.00 96.06 73 PRO A N 1
ATOM 605 C CA . PRO A 1 73 ? 8.437 -3.239 -9.915 1.00 96.06 73 PRO A CA 1
ATOM 606 C C . PRO A 1 73 ? 9.702 -3.433 -10.758 1.00 96.06 73 PRO A C 1
ATOM 608 O O . PRO A 1 73 ? 9.654 -3.494 -11.986 1.00 96.06 73 PRO A O 1
ATOM 611 N N . VAL A 1 74 ? 10.840 -3.575 -10.089 1.00 96.94 74 VAL A N 1
ATOM 612 C CA . VAL A 1 74 ? 12.140 -3.854 -10.706 1.00 96.94 74 VAL A CA 1
ATOM 613 C C . VAL A 1 74 ? 12.672 -5.207 -10.245 1.00 96.94 74 VAL A C 1
ATOM 615 O O . VAL A 1 74 ? 12.136 -5.839 -9.333 1.00 96.94 74 VAL A O 1
ATOM 618 N N . ALA A 1 75 ? 13.759 -5.666 -10.867 1.00 97.25 75 ALA A N 1
ATOM 619 C CA . ALA A 1 75 ? 14.471 -6.840 -10.383 1.00 97.25 75 ALA A CA 1
ATOM 620 C C . ALA A 1 75 ? 14.848 -6.651 -8.902 1.00 97.25 75 ALA A C 1
ATOM 622 O O . ALA A 1 75 ? 15.477 -5.661 -8.530 1.00 97.25 75 ALA A O 1
ATOM 623 N N . GLY A 1 76 ? 14.431 -7.599 -8.061 1.00 96.38 76 GLY A N 1
ATOM 624 C CA . GLY A 1 76 ? 14.658 -7.555 -6.618 1.00 96.38 76 GLY A CA 1
ATOM 625 C C . GLY A 1 76 ? 13.552 -6.890 -5.794 1.00 96.38 76 GLY A C 1
ATOM 626 O O . GLY A 1 76 ? 13.662 -6.926 -4.569 1.00 96.38 76 GLY A O 1
ATOM 627 N N . THR A 1 77 ? 12.486 -6.347 -6.404 1.00 97.88 77 THR A N 1
ATOM 628 C CA . THR A 1 77 ? 11.320 -5.851 -5.651 1.00 97.88 77 THR A CA 1
ATOM 629 C C . THR A 1 77 ? 10.780 -6.937 -4.727 1.00 97.88 77 THR A C 1
ATOM 631 O O . THR A 1 77 ? 10.374 -8.010 -5.169 1.00 97.88 77 THR A O 1
ATOM 634 N N . GLN A 1 78 ? 10.762 -6.632 -3.435 1.00 97.88 78 GLN A N 1
ATOM 635 C CA . GLN A 1 78 ? 10.128 -7.442 -2.409 1.00 97.88 78 GLN A CA 1
ATOM 636 C C . GLN A 1 78 ? 8.718 -6.930 -2.146 1.00 97.88 78 GLN A C 1
ATOM 638 O O . GLN A 1 78 ? 8.453 -5.729 -2.234 1.00 97.88 78 GLN A O 1
ATOM 643 N N . ARG A 1 79 ? 7.835 -7.855 -1.766 1.00 97.56 79 ARG A N 1
ATOM 644 C CA . ARG A 1 79 ? 6.477 -7.566 -1.311 1.00 97.56 79 ARG A CA 1
ATOM 645 C C . ARG A 1 79 ? 6.353 -7.954 0.155 1.00 97.56 79 ARG A C 1
ATOM 647 O O . ARG A 1 79 ? 6.382 -9.137 0.482 1.00 97.56 79 ARG A O 1
ATOM 654 N N . ARG A 1 80 ? 6.226 -6.965 1.040 1.00 97.19 80 ARG A N 1
ATOM 655 C CA . ARG A 1 80 ? 6.158 -7.164 2.498 1.00 97.19 80 ARG A CA 1
ATOM 656 C C . ARG A 1 80 ? 4.843 -6.632 3.045 1.00 97.19 80 ARG A C 1
ATOM 658 O O . ARG A 1 80 ? 4.511 -5.484 2.786 1.00 97.19 80 ARG A O 1
ATOM 665 N N . GLN A 1 81 ? 4.124 -7.429 3.828 1.00 97.19 81 GLN A N 1
ATOM 666 C CA . GLN A 1 81 ? 2.915 -6.954 4.502 1.00 97.19 81 GLN A CA 1
ATOM 667 C C . GLN A 1 81 ? 3.266 -5.881 5.545 1.00 97.19 81 GLN A C 1
ATOM 669 O O . GLN A 1 81 ? 4.248 -6.024 6.281 1.00 97.19 81 GLN A O 1
ATOM 674 N N . LEU A 1 82 ? 2.478 -4.808 5.591 1.00 96.06 82 LEU A N 1
ATOM 675 C CA . LEU A 1 82 ? 2.532 -3.829 6.673 1.00 96.06 82 LEU A CA 1
ATOM 676 C C . LEU A 1 82 ? 1.675 -4.310 7.862 1.00 96.06 82 LEU A C 1
ATOM 678 O O . LEU A 1 82 ? 0.648 -4.957 7.637 1.00 96.06 82 LEU A O 1
ATOM 682 N N . PRO A 1 83 ? 2.132 -4.067 9.103 1.00 88.38 83 PRO A N 1
ATOM 683 C CA . PRO A 1 83 ? 1.405 -4.411 10.323 1.00 88.38 83 PRO A CA 1
ATOM 684 C C . PRO A 1 83 ? 0.281 -3.419 10.620 1.00 88.38 83 PRO A C 1
ATOM 686 O O . PRO A 1 83 ? 0.237 -2.354 9.968 1.00 88.38 83 PRO A O 1
#

Secondary structure (DSSP, 8-state):
-EEEE-SEEEETTTEEEESEEEEEETTEEEEEEE--S--TTEEEPSSEEEEEEETTEEEEEEEEEEETTTTEEEEEEEEEE--

Organism: NCBI:txid997887

Foldseek 3Di:
DAKEWEQWEQDPPPGTDGAKIFDDDPFFTPDIDHCPDDDPRYHYDADYWYWDDDPNTTWIWGWPDADPVVRGHDVPTDIGTDD